Protein AF-A0A2V6GEW6-F1 (afdb_monomer)

Sequence (160 aa):
MDEFAMGSSTENSGVKLTRNPWDLSRVPGGSSGGSAAAVAADAAFGALGTDTGGSIRQPAALSGIVGFKPSYGRVSRFGLVAFASSLDQAGPLTKTVRDAALIMNAIAGHDPQDSTCLNEPVPDYTAALGRDLRGVRLGLPKEYMIEGIEPQVKSAIDAA

Foldseek 3Di:
DQVLFPFWFCPNDPPDADAAPVDRVGGLTDDCSVQLRCQLVVVDQKDKDKCQPCHFPSSCVSNVWDGDFDDWQQFACVVPRDDDNVRIGMAMTHRDQQVRLVVSVVGGDDDPVHPRHDNDDDDRSNPCPPDDCVPPDDDDDPVVVDPPPDPVVVVVVVVD

Mean predicted aligned error: 2.51 Å

Nearest PDB structures (foldseek):
  3h0l-assembly1_A  TM=9.777E-01  e=7.312E-16  Aquifex aeolicus
  4wj3-assembly2_D  TM=9.885E-01  e=1.537E-14  Pseudomonas aeruginosa PAO1
  2gi3-assembly1_A-2  TM=9.838E-01  e=4.626E-14  Thermotoga maritima
  2df4-assembly1_A  TM=9.526E-01  e=3.346E-14  Staphylococcus aureus
  6c6g-assembly1_B-2  TM=9.599E-01  e=1.524E-10  Pseudomonas sp. ADP

Solvent-accessible surface area (backbone atoms only — not comparable to full-atom values): 8926 Å² total; per-residue (Å²): 68,8,47,80,59,62,48,62,34,10,68,59,23,90,82,57,75,54,46,14,72,93,42,73,93,39,57,7,16,9,8,22,10,48,35,23,24,35,30,57,61,70,75,34,85,54,33,68,33,45,26,61,90,44,13,29,46,46,2,10,61,65,37,77,37,38,35,47,72,65,64,84,20,41,34,49,59,65,92,55,86,77,74,47,82,96,49,49,33,55,28,38,27,15,80,40,72,67,56,34,21,54,50,46,57,72,57,42,38,58,37,95,83,22,94,70,23,40,89,54,88,70,72,68,56,58,78,63,66,90,62,81,64,84,89,65,85,83,85,80,67,69,80,75,72,49,90,85,64,54,69,68,60,53,52,53,59,78,72,106

Secondary structure (DSSP, 8-state):
--GGG--SSSTT-SS----BTTBTTS---SSTHHHHHHHHTTS-SEEEEEESSSTTHHHHHHTTSEE----TTSS--TT---S-TTT-EEEEEESSHHHHHHHHHHH-S--TT-TTS--SPPP-TTTTTT---TTPPPP--GGGS-TT--HHHHHHHHH-

pLDDT: mean 97.85, std 1.27, range [92.88, 98.94]

Radius of gyration: 16.53 Å; Cα contacts (8 Å, |Δi|>4): 312; chains: 1; bounding box: 36×48×41 Å

Structure (mmCIF, N/CA/C/O backbone):
data_AF-A0A2V6GEW6-F1
#
_entry.id   AF-A0A2V6GEW6-F1
#
loop_
_atom_site.group_PDB
_atom_site.id
_atom_site.type_symbol
_atom_site.label_atom_id
_atom_site.label_alt_id
_atom_site.label_comp_id
_atom_site.label_asym_id
_atom_site.label_entity_id
_atom_site.label_seq_id
_atom_site.pdbx_PDB_ins_code
_atom_site.Cartn_x
_atom_site.Cartn_y
_atom_site.Cartn_z
_atom_site.occupancy
_atom_site.B_iso_or_equiv
_atom_site.auth_seq_id
_atom_site.auth_comp_id
_atom_site.auth_asym_id
_atom_site.auth_atom_id
_atom_site.pdbx_PDB_model_num
ATOM 1 N N . MET A 1 1 ? 0.528 13.504 -1.287 1.00 96.94 1 MET A N 1
ATO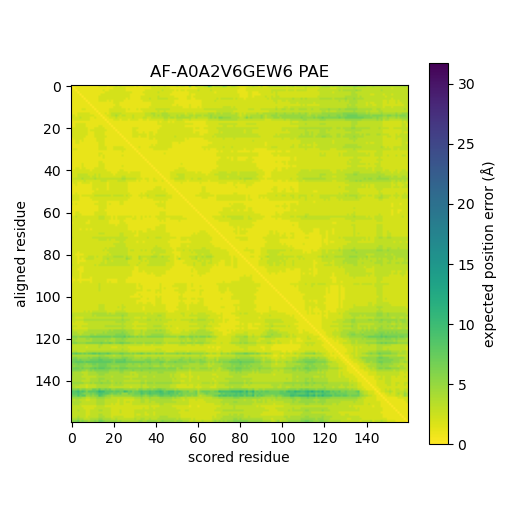M 2 C CA . MET A 1 1 ? 1.498 12.811 -0.421 1.00 96.94 1 MET A CA 1
ATOM 3 C C . MET A 1 1 ? 2.124 13.820 0.520 1.00 96.94 1 MET A C 1
ATOM 5 O O . MET A 1 1 ? 2.088 15.004 0.188 1.00 96.94 1 MET A O 1
ATOM 9 N N . ASP A 1 2 ? 2.667 13.375 1.653 1.00 98.69 2 ASP A N 1
ATOM 10 C CA . ASP A 1 2 ? 3.623 14.195 2.409 1.00 98.69 2 ASP A CA 1
ATOM 11 C C . ASP A 1 2 ? 4.813 14.554 1.506 1.00 98.69 2 ASP A C 1
ATOM 13 O O . ASP A 1 2 ? 5.211 13.748 0.654 1.00 98.69 2 ASP A O 1
ATOM 17 N N . GLU A 1 3 ? 5.348 15.767 1.652 1.00 98.44 3 GLU A N 1
ATOM 18 C CA . GLU A 1 3 ? 6.504 16.224 0.878 1.00 98.44 3 GLU A CA 1
ATOM 19 C C . GLU A 1 3 ? 7.679 15.236 1.022 1.00 98.44 3 GLU A C 1
ATOM 21 O O . GLU A 1 3 ? 7.979 14.753 2.114 1.00 98.44 3 GLU A O 1
ATOM 26 N N . PHE A 1 4 ? 8.279 14.848 -0.112 1.00 98.31 4 PHE A N 1
ATOM 27 C CA . PHE A 1 4 ? 9.341 13.829 -0.200 1.00 98.31 4 PHE A CA 1
ATOM 28 C C . PHE A 1 4 ? 9.046 12.493 0.507 1.00 98.31 4 PHE A C 1
ATOM 30 O O . PHE A 1 4 ? 9.962 11.793 0.925 1.00 98.31 4 PHE A O 1
ATOM 37 N N . ALA A 1 5 ? 7.770 12.115 0.622 1.00 98.06 5 ALA A N 1
ATOM 38 C CA . ALA A 1 5 ? 7.318 10.906 1.310 1.00 98.06 5 ALA A CA 1
ATOM 39 C C . ALA A 1 5 ? 7.558 10.899 2.838 1.00 98.06 5 ALA A C 1
ATOM 41 O O . ALA A 1 5 ? 7.366 9.859 3.473 1.00 98.06 5 ALA A O 1
ATOM 42 N N . MET A 1 6 ? 7.900 12.046 3.438 1.00 98.38 6 MET A N 1
ATOM 43 C CA . MET A 1 6 ? 8.263 12.177 4.853 1.00 98.38 6 MET A CA 1
ATOM 44 C C . MET A 1 6 ? 7.070 12.616 5.711 1.00 98.38 6 MET A C 1
ATOM 46 O O . MET A 1 6 ? 6.848 13.798 5.981 1.00 98.38 6 MET A O 1
ATOM 50 N N . GLY A 1 7 ? 6.289 11.641 6.166 1.00 98.19 7 GLY A N 1
ATOM 51 C CA . GLY A 1 7 ? 5.173 11.873 7.076 1.00 98.19 7 GLY A CA 1
ATOM 52 C C . GLY A 1 7 ? 4.183 10.717 7.103 1.00 98.19 7 GLY A C 1
ATOM 53 O O . GLY A 1 7 ? 4.293 9.759 6.333 1.00 98.19 7 GLY A O 1
ATOM 54 N N . SER A 1 8 ? 3.221 10.824 8.019 1.00 98.44 8 SER A N 1
ATOM 55 C CA . SER A 1 8 ? 2.223 9.781 8.296 1.00 98.44 8 SER A CA 1
ATOM 56 C C . SER A 1 8 ? 0.786 10.318 8.301 1.00 98.44 8 SER A C 1
ATOM 58 O O . SER A 1 8 ? -0.118 9.645 8.804 1.00 98.44 8 SER A O 1
ATOM 60 N N . SER A 1 9 ? 0.555 11.514 7.744 1.00 98.50 9 SER A N 1
ATOM 61 C CA . SER A 1 9 ? -0.774 12.146 7.686 1.00 98.50 9 SER A CA 1
ATOM 62 C C . SER A 1 9 ? -1.111 12.844 6.364 1.00 98.50 9 SER A C 1
ATOM 64 O O . SER A 1 9 ? -2.271 13.193 6.152 1.00 98.50 9 SER A O 1
ATOM 66 N N . THR A 1 10 ? -0.152 13.014 5.448 1.00 98.69 10 THR A N 1
ATOM 67 C CA . THR A 1 10 ? -0.281 13.825 4.221 1.00 98.69 10 THR A CA 1
ATOM 68 C C . THR A 1 10 ? -0.476 15.326 4.488 1.00 98.69 10 THR A C 1
ATOM 70 O O . THR A 1 10 ? -0.759 16.094 3.566 1.00 98.69 10 THR A O 1
ATOM 73 N N . GLU A 1 11 ? -0.296 15.780 5.729 1.00 98.62 11 GLU A N 1
ATOM 74 C CA . GLU A 1 11 ? -0.432 17.195 6.087 1.00 98.62 11 GLU A CA 1
ATOM 75 C C . GLU A 1 11 ? 0.810 18.018 5.741 1.00 98.62 11 GLU A C 1
ATOM 77 O O . GLU A 1 11 ? 0.684 19.215 5.498 1.00 98.62 11 GLU A O 1
ATOM 82 N N . ASN A 1 12 ? 1.976 17.382 5.582 1.00 98.06 12 ASN A N 1
ATOM 83 C CA . ASN A 1 12 ? 3.198 18.050 5.122 1.00 98.06 12 ASN A CA 1
ATOM 84 C C . ASN A 1 12 ? 3.208 18.269 3.601 1.00 98.06 12 ASN A C 1
ATOM 86 O O . ASN A 1 12 ? 4.261 18.457 3.003 1.00 98.06 12 ASN A O 1
ATOM 90 N N . SER A 1 13 ? 2.067 18.165 2.916 1.00 98.31 13 SER A N 1
ATOM 91 C CA . SER A 1 13 ? 2.027 18.393 1.474 1.00 98.31 13 SER A CA 1
ATOM 92 C C . SER A 1 13 ? 2.274 19.868 1.155 1.00 98.31 13 SER A C 1
ATOM 94 O O . SER A 1 13 ? 1.466 20.720 1.514 1.00 98.31 13 SER A O 1
ATOM 96 N N . GLY A 1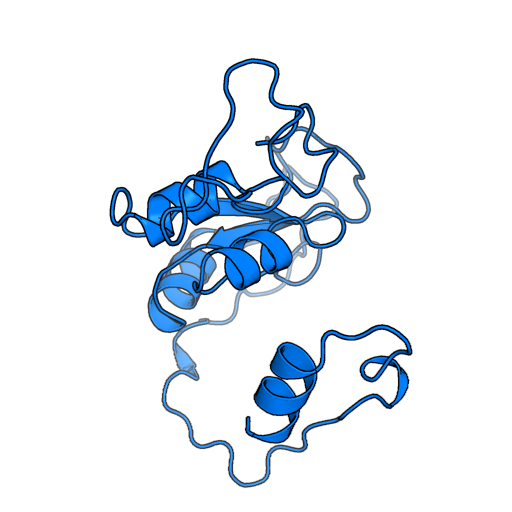 14 ? 3.305 20.160 0.357 1.00 97.50 14 GLY A N 1
ATOM 97 C CA . GLY A 1 14 ? 3.563 21.508 -0.171 1.00 97.50 14 GLY A CA 1
ATOM 98 C C . GLY A 1 14 ? 2.520 22.031 -1.175 1.00 97.50 14 GLY A C 1
ATOM 99 O O . GLY A 1 14 ? 2.700 23.108 -1.734 1.00 97.50 14 GLY A O 1
ATOM 100 N N . VAL A 1 15 ? 1.445 21.276 -1.442 1.00 97.69 15 VAL A N 1
ATOM 101 C CA . VAL A 1 15 ? 0.402 21.643 -2.416 1.00 97.69 15 VAL A CA 1
ATOM 102 C C . VAL A 1 15 ? -0.963 21.796 -1.752 1.00 97.69 15 VAL A C 1
ATOM 104 O O . VAL A 1 15 ? -1.591 22.844 -1.875 1.00 97.69 15 VAL A O 1
ATOM 107 N N . LYS A 1 16 ? -1.468 20.742 -1.095 1.00 96.94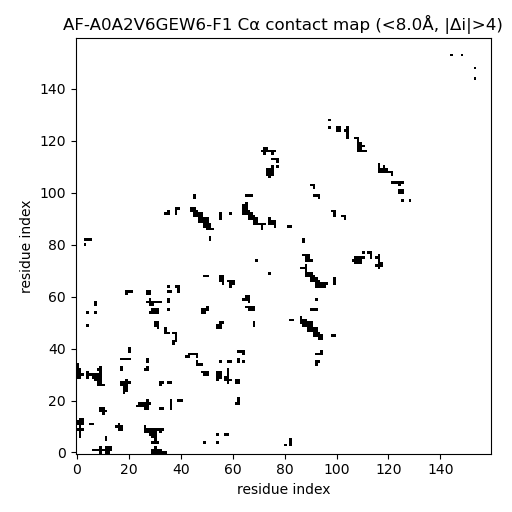 16 LYS A N 1
ATOM 108 C CA . LYS A 1 16 ? -2.788 20.750 -0.444 1.00 96.94 16 LYS A CA 1
ATOM 109 C C . LYS A 1 16 ? -2.950 19.612 0.553 1.00 96.94 16 LYS A C 1
ATOM 111 O O . LYS A 1 16 ? -2.438 18.513 0.350 1.00 96.94 16 LYS A O 1
ATOM 116 N N . LEU A 1 17 ? -3.776 19.854 1.566 1.00 98.25 17 LEU A N 1
ATOM 117 C CA . LEU A 1 17 ? -4.176 18.839 2.533 1.00 98.25 17 LEU A CA 1
ATOM 118 C C . LEU A 1 17 ? -5.168 17.859 1.898 1.00 98.25 17 LEU A C 1
ATOM 120 O O . LEU A 1 17 ? -6.185 18.265 1.334 1.00 98.25 17 LEU A O 1
ATOM 124 N N . THR A 1 18 ? -4.885 16.563 2.012 1.00 98.75 18 THR A N 1
ATOM 125 C CA . THR A 1 18 ? -5.859 15.509 1.694 1.00 98.75 18 THR A CA 1
ATOM 126 C C . THR A 1 18 ? -6.619 15.139 2.965 1.00 98.75 18 THR A C 1
ATOM 128 O O . THR A 1 18 ? -6.026 15.084 4.039 1.00 98.75 18 THR A O 1
ATOM 131 N N . ARG A 1 19 ? -7.927 14.887 2.858 1.00 98.62 19 ARG A N 1
ATOM 132 C CA . ARG A 1 19 ? -8.783 14.457 3.975 1.00 98.62 19 ARG A CA 1
ATOM 133 C C . ARG A 1 19 ? -9.217 13.006 3.803 1.00 98.62 19 ARG A C 1
ATOM 135 O O . ARG A 1 19 ? -9.251 12.504 2.681 1.00 98.62 19 ARG A O 1
ATOM 142 N N . ASN A 1 20 ? -9.530 12.342 4.911 1.00 98.69 20 ASN A N 1
ATOM 143 C CA . ASN A 1 20 ? -10.022 10.970 4.893 1.00 98.69 20 ASN A CA 1
ATOM 144 C C . ASN A 1 20 ? -11.462 10.915 4.342 1.00 98.69 20 ASN A C 1
ATOM 146 O O . ASN A 1 20 ? -12.320 11.617 4.875 1.00 98.69 20 ASN A O 1
ATOM 150 N N . PRO A 1 21 ? -11.768 10.090 3.323 1.00 98.19 21 PRO A N 1
ATOM 151 C CA . PRO A 1 21 ? -13.125 9.991 2.776 1.00 98.19 21 PRO A CA 1
ATOM 152 C C . PRO A 1 21 ? -14.184 9.488 3.766 1.00 98.19 21 PRO A C 1
ATOM 154 O O . PRO A 1 21 ? -15.362 9.778 3.577 1.00 98.19 21 PRO A O 1
ATOM 157 N N . TRP A 1 22 ? -13.787 8.767 4.821 1.00 98.31 22 TRP A N 1
ATOM 158 C CA . TRP A 1 22 ? -14.707 8.290 5.860 1.00 98.31 22 TRP A CA 1
ATOM 159 C C . TRP A 1 22 ? -15.076 9.365 6.889 1.00 98.31 22 TRP A C 1
ATOM 161 O O . TRP A 1 22 ? -16.139 9.291 7.499 1.00 98.31 22 TRP A O 1
ATOM 171 N N . ASP A 1 23 ? -14.205 10.355 7.091 1.00 98.50 23 ASP A N 1
ATOM 172 C CA . ASP A 1 23 ? -14.413 11.485 7.998 1.00 98.50 23 ASP A CA 1
ATOM 173 C C . ASP A 1 23 ? -13.493 12.638 7.574 1.00 98.50 23 ASP A C 1
ATOM 175 O O . ASP A 1 23 ? -12.280 12.611 7.803 1.00 98.50 23 ASP A O 1
ATOM 179 N N . LEU A 1 24 ? -14.075 13.678 6.972 1.00 98.38 24 LEU A N 1
ATOM 180 C CA . LEU A 1 24 ? -13.320 14.803 6.412 1.00 98.38 24 LEU A CA 1
ATOM 181 C C . LEU A 1 24 ? -12.595 15.651 7.471 1.00 98.38 24 LEU A C 1
ATOM 183 O O . LEU A 1 24 ? -11.755 16.477 7.109 1.00 98.38 24 LEU A O 1
ATOM 187 N N . SER A 1 25 ? -12.882 15.456 8.763 1.00 98.31 25 SER A N 1
ATOM 188 C CA . SER A 1 25 ? -12.124 16.076 9.856 1.00 98.31 25 SER A CA 1
ATOM 189 C C . SER A 1 25 ? -10.799 15.360 10.154 1.00 98.31 25 SER A C 1
ATOM 191 O O . SER A 1 25 ? -9.956 15.901 10.869 1.00 98.31 25 SER A O 1
ATOM 193 N N . ARG A 1 26 ? -10.582 14.165 9.586 1.00 98.56 26 ARG A N 1
ATOM 194 C CA . ARG A 1 26 ? -9.441 13.287 9.873 1.00 98.56 26 ARG A CA 1
ATOM 195 C C . ARG A 1 26 ? -8.453 13.183 8.718 1.00 98.56 26 ARG A C 1
ATOM 197 O O . ARG A 1 26 ? -8.722 13.535 7.566 1.00 98.56 26 ARG A O 1
ATOM 204 N N . VAL A 1 27 ? -7.279 12.660 9.058 1.00 98.69 27 VAL A N 1
ATOM 205 C CA . VAL A 1 27 ? -6.177 12.404 8.130 1.00 98.69 27 VAL A CA 1
ATOM 206 C C . VAL A 1 27 ? -6.398 11.092 7.361 1.00 98.69 27 VAL A C 1
ATOM 208 O O . VAL A 1 27 ? -6.895 10.119 7.936 1.00 98.69 27 VAL A O 1
ATOM 211 N N . PRO A 1 28 ? -6.014 11.018 6.075 1.00 98.62 28 PRO A N 1
ATOM 212 C CA . PRO A 1 28 ? -6.047 9.778 5.293 1.00 98.62 28 PRO A CA 1
ATOM 213 C C . PRO A 1 28 ? -4.844 8.859 5.581 1.00 98.62 28 PRO A C 1
ATOM 215 O O . PRO A 1 28 ? -4.708 7.808 4.959 1.00 98.62 28 PRO A O 1
ATOM 218 N N . GLY A 1 29 ? -3.944 9.274 6.479 1.00 98.69 29 GLY A N 1
ATOM 219 C CA . GLY A 1 29 ? -2.631 8.668 6.679 1.00 98.69 29 GLY A CA 1
ATOM 220 C C . GLY A 1 29 ? -1.556 9.257 5.767 1.00 98.69 29 GLY A C 1
ATOM 221 O O . GLY A 1 29 ? -1.801 10.198 5.010 1.00 98.69 29 GLY A O 1
ATOM 222 N N . GLY A 1 30 ? -0.345 8.713 5.835 1.00 98.62 30 GLY A N 1
ATOM 223 C CA . GLY A 1 30 ? 0.775 9.167 5.017 1.00 98.62 30 GLY A CA 1
ATOM 224 C C . GLY A 1 30 ? 1.890 8.131 4.851 1.00 98.62 30 GLY A C 1
ATOM 225 O O . GLY A 1 30 ? 1.943 7.131 5.556 1.00 98.62 30 GLY A O 1
ATOM 226 N N . SER A 1 31 ? 2.777 8.316 3.879 1.00 98.62 31 SER A N 1
ATOM 227 C CA . SER A 1 31 ? 2.816 9.460 2.960 1.00 98.62 31 SER A CA 1
ATOM 228 C C . SER A 1 31 ? 1.970 9.270 1.698 1.00 98.62 31 SER A C 1
ATOM 230 O O . SER A 1 31 ? 1.633 10.256 1.042 1.00 98.62 31 SER A O 1
ATOM 232 N N . SER A 1 32 ? 1.503 8.052 1.396 1.00 98.81 32 SER A N 1
ATOM 233 C CA . SER A 1 32 ? 0.612 7.773 0.252 1.00 98.81 32 SER A CA 1
ATOM 234 C C . SER A 1 32 ? -0.873 8.077 0.528 1.00 98.81 32 SER A C 1
ATOM 236 O O . SER A 1 32 ? -1.755 7.451 -0.062 1.00 98.81 32 SER A O 1
ATOM 238 N N . GLY A 1 33 ? -1.189 9.043 1.401 1.00 98.81 33 GLY A N 1
ATOM 239 C CA . GLY A 1 33 ? -2.576 9.350 1.785 1.00 98.81 33 GLY A CA 1
ATOM 240 C C . GLY A 1 33 ? -3.448 9.847 0.631 1.00 98.81 33 GLY A C 1
ATOM 241 O O . GLY A 1 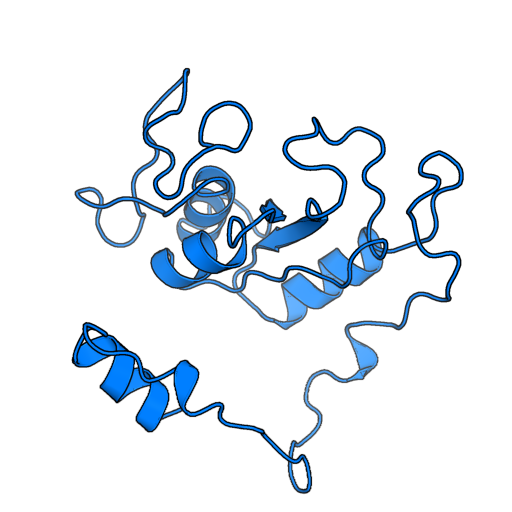33 ? -4.636 9.554 0.595 1.00 98.81 33 GLY A O 1
ATOM 242 N N . GLY A 1 34 ? -2.860 10.515 -0.368 1.00 98.81 34 GLY A N 1
ATOM 243 C CA . GLY A 1 34 ? -3.560 10.882 -1.609 1.00 98.81 34 GLY A CA 1
ATOM 244 C C . GLY A 1 34 ? -4.045 9.663 -2.398 1.00 98.81 34 GLY A C 1
ATOM 245 O O . GLY A 1 34 ? -5.209 9.608 -2.788 1.00 98.81 34 GLY A O 1
ATOM 246 N N . SER A 1 35 ? -3.171 8.669 -2.584 1.00 98.88 35 SER A N 1
ATOM 247 C CA . SER A 1 35 ? -3.502 7.413 -3.265 1.00 98.88 35 SER A CA 1
ATOM 248 C C . SER A 1 35 ? -4.575 6.636 -2.502 1.00 98.88 35 SER A C 1
ATOM 250 O O . SER A 1 35 ? -5.529 6.154 -3.108 1.00 98.88 35 SER A O 1
ATOM 252 N N . ALA A 1 36 ? -4.458 6.564 -1.172 1.00 98.88 36 ALA A N 1
ATOM 253 C CA . ALA A 1 36 ? -5.436 5.875 -0.337 1.00 98.88 36 ALA A CA 1
ATOM 254 C C . ALA A 1 36 ? -6.808 6.558 -0.371 1.00 98.88 36 ALA A C 1
ATOM 256 O O . ALA A 1 36 ? -7.814 5.896 -0.614 1.00 98.88 36 ALA A O 1
ATOM 257 N N . ALA A 1 37 ? -6.846 7.883 -0.210 1.00 98.81 37 ALA A N 1
ATOM 258 C CA . ALA A 1 37 ? -8.081 8.654 -0.263 1.00 98.81 37 ALA A CA 1
ATOM 259 C C . ALA A 1 37 ? -8.754 8.577 -1.642 1.00 98.81 37 ALA A C 1
ATOM 261 O O . ALA A 1 37 ? -9.969 8.422 -1.709 1.00 98.81 37 ALA A O 1
ATOM 262 N N . ALA A 1 38 ? -7.989 8.642 -2.739 1.00 98.81 38 ALA A N 1
ATOM 263 C CA . ALA A 1 38 ? -8.541 8.553 -4.092 1.00 98.81 38 ALA A CA 1
ATOM 264 C C . ALA A 1 38 ? -9.225 7.203 -4.349 1.00 98.81 38 ALA A C 1
ATOM 266 O O . ALA A 1 38 ? -10.328 7.165 -4.890 1.00 98.81 38 ALA A O 1
ATOM 267 N N . VAL A 1 39 ? -8.596 6.104 -3.924 1.00 98.81 39 VAL A N 1
ATOM 268 C CA . VAL A 1 39 ? -9.197 4.770 -4.027 1.00 98.81 39 VAL A CA 1
ATOM 269 C C . VAL A 1 39 ? -10.397 4.664 -3.094 1.00 98.81 39 VAL A C 1
ATOM 271 O O . VAL A 1 39 ? -11.472 4.284 -3.538 1.00 98.81 39 VAL A O 1
ATOM 274 N N . ALA A 1 40 ? -10.259 5.034 -1.819 1.00 98.69 40 ALA A N 1
ATOM 275 C CA . ALA A 1 40 ? -11.340 4.949 -0.837 1.00 98.69 40 ALA A CA 1
ATOM 276 C C . ALA A 1 40 ? -12.582 5.768 -1.236 1.00 98.69 40 ALA A C 1
ATOM 278 O O . ALA A 1 40 ? -13.694 5.294 -1.017 1.00 98.69 40 ALA A O 1
ATOM 279 N N . ALA A 1 41 ? -12.407 6.918 -1.891 1.00 98.56 41 ALA A N 1
ATOM 280 C CA . ALA A 1 41 ? -13.485 7.763 -2.411 1.00 98.56 41 ALA A CA 1
ATOM 281 C C . ALA A 1 41 ? -14.026 7.341 -3.794 1.00 98.56 41 ALA A C 1
ATOM 283 O O . ALA A 1 41 ? -14.765 8.109 -4.405 1.00 98.56 41 ALA A O 1
ATOM 284 N N . ASP A 1 42 ? -13.628 6.175 -4.318 1.00 98.31 42 ASP A N 1
ATOM 285 C CA . ASP A 1 42 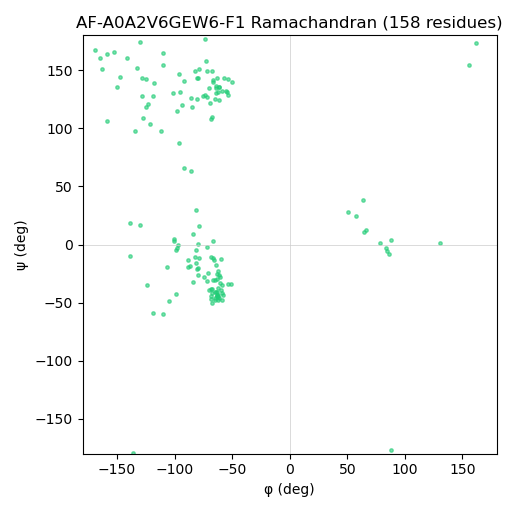? -14.021 5.667 -5.643 1.00 98.31 42 ASP A CA 1
ATOM 286 C C . ASP A 1 42 ? -13.663 6.616 -6.808 1.00 98.31 42 ASP A C 1
ATOM 288 O O . ASP A 1 42 ? -14.246 6.560 -7.890 1.00 98.31 42 ASP A O 1
ATOM 292 N N . ALA A 1 43 ? -12.655 7.473 -6.617 1.00 98.44 43 ALA A N 1
ATOM 293 C CA . ALA A 1 43 ? -12.121 8.344 -7.663 1.00 98.44 43 ALA A CA 1
ATOM 294 C C . ALA A 1 43 ? -11.127 7.613 -8.585 1.00 98.44 43 ALA A C 1
ATOM 296 O O . ALA A 1 43 ? -10.809 8.102 -9.669 1.00 98.44 43 ALA A O 1
ATOM 297 N N . ALA A 1 44 ? -10.625 6.451 -8.157 1.00 98.12 44 ALA A N 1
ATOM 298 C CA . ALA A 1 44 ? -9.771 5.566 -8.941 1.00 98.12 44 ALA A CA 1
ATOM 299 C C . ALA A 1 44 ? -10.016 4.096 -8.562 1.00 98.12 44 ALA A C 1
ATOM 301 O O . ALA A 1 44 ? -10.196 3.777 -7.389 1.00 98.12 44 ALA A O 1
ATOM 302 N N . PHE A 1 45 ? -9.951 3.189 -9.543 1.00 96.38 45 PHE A N 1
ATOM 303 C CA . PHE A 1 45 ? -10.074 1.739 -9.310 1.00 96.38 45 PHE A CA 1
ATOM 304 C C . PHE A 1 45 ? -8.901 1.156 -8.505 1.00 96.38 45 PHE A C 1
ATOM 306 O O . PHE A 1 45 ? -9.051 0.195 -7.753 1.00 96.38 45 PHE A O 1
ATOM 313 N N . GLY A 1 46 ? -7.727 1.760 -8.653 1.00 98.44 46 GLY A N 1
ATOM 314 C CA . GLY A 1 46 ? -6.511 1.431 -7.932 1.00 98.44 46 GLY A CA 1
ATOM 315 C C . GLY A 1 46 ? -5.500 2.557 -8.099 1.00 98.44 46 GLY A C 1
ATOM 316 O O . GLY A 1 46 ? -5.611 3.378 -9.011 1.00 98.44 46 GLY A O 1
ATOM 317 N N . ALA A 1 47 ? -4.523 2.606 -7.208 1.00 98.81 47 ALA A N 1
ATOM 318 C CA . ALA A 1 47 ? -3.458 3.594 -7.237 1.00 98.81 47 ALA A CA 1
ATOM 319 C C . ALA A 1 47 ? -2.126 2.955 -6.847 1.00 98.81 47 ALA A C 1
ATOM 321 O O . ALA A 1 47 ? -2.086 1.903 -6.209 1.00 98.81 47 ALA A O 1
ATOM 322 N N . LEU A 1 48 ? -1.031 3.619 -7.207 1.00 98.88 48 LEU A N 1
ATOM 323 C CA . LEU A 1 48 ? 0.292 3.303 -6.683 1.00 98.88 48 LEU A CA 1
ATOM 324 C C . LEU A 1 48 ? 0.618 4.227 -5.509 1.00 98.88 48 LEU A C 1
ATOM 326 O O . LEU A 1 48 ? 0.219 5.395 -5.474 1.00 98.88 48 LEU A O 1
ATOM 330 N N . GLY A 1 49 ? 1.356 3.689 -4.550 1.00 98.75 49 GLY A N 1
ATOM 331 C CA . GLY A 1 49 ? 2.010 4.437 -3.486 1.00 98.75 49 GLY A CA 1
ATOM 332 C C . GLY A 1 49 ? 3.428 3.920 -3.277 1.00 98.75 49 GLY A C 1
ATOM 333 O O . GLY A 1 49 ? 3.869 2.988 -3.955 1.00 98.75 49 GLY A O 1
ATOM 334 N N . THR A 1 50 ? 4.131 4.512 -2.320 1.00 98.81 50 THR A N 1
ATOM 335 C CA . THR A 1 50 ? 5.457 4.065 -1.879 1.00 98.81 50 THR A CA 1
ATOM 336 C C . THR A 1 50 ? 5.431 3.817 -0.376 1.00 98.81 50 THR A C 1
ATOM 338 O O . THR A 1 50 ? 4.726 4.506 0.363 1.00 98.81 50 THR A O 1
ATOM 341 N N . ASP A 1 51 ? 6.134 2.785 0.087 1.00 98.81 51 ASP A N 1
ATOM 342 C CA . ASP A 1 51 ? 6.206 2.399 1.498 1.00 98.81 51 ASP A CA 1
ATOM 343 C C . ASP A 1 51 ? 7.666 2.276 1.914 1.00 98.81 51 ASP A C 1
ATOM 345 O O . ASP A 1 51 ? 8.363 1.348 1.505 1.00 98.81 51 ASP A O 1
ATOM 349 N N . THR A 1 52 ? 8.105 3.232 2.728 1.00 98.62 52 THR A N 1
ATOM 350 C CA . THR A 1 52 ? 9.442 3.238 3.333 1.00 98.62 52 THR A CA 1
ATOM 351 C C . THR A 1 52 ? 9.390 2.706 4.766 1.00 98.62 52 THR A C 1
ATOM 353 O O . THR A 1 52 ? 10.218 1.899 5.175 1.00 98.62 52 THR A O 1
ATOM 356 N N . GLY A 1 53 ? 8.380 3.127 5.534 1.00 98.19 53 GLY A N 1
ATOM 357 C CA . GLY A 1 53 ? 8.196 2.757 6.945 1.00 98.19 53 GLY A CA 1
ATOM 358 C C . GLY A 1 53 ? 6.747 2.455 7.332 1.00 98.19 53 GLY A C 1
ATOM 359 O O . GLY A 1 53 ? 6.407 2.480 8.508 1.00 98.19 53 GLY A O 1
ATOM 360 N N . GLY A 1 54 ? 5.878 2.184 6.360 1.00 98.44 54 GLY A N 1
ATOM 361 C CA . GLY A 1 54 ? 4.427 2.052 6.546 1.00 98.44 54 GLY A CA 1
ATOM 362 C C . GLY A 1 54 ? 3.601 2.873 5.559 1.00 98.44 54 GLY A C 1
ATOM 363 O O . GLY A 1 54 ? 2.378 2.845 5.633 1.00 98.44 54 GLY A O 1
ATOM 364 N N . SER A 1 55 ? 4.245 3.588 4.638 1.00 98.62 55 SER A N 1
ATOM 365 C CA . SER A 1 55 ? 3.625 4.655 3.850 1.00 98.62 55 SER A CA 1
ATOM 366 C C . SER A 1 55 ? 2.629 4.204 2.768 1.00 98.62 55 SER A C 1
ATOM 368 O O . SER A 1 55 ? 2.007 5.067 2.154 1.00 98.62 55 SER A O 1
ATOM 370 N N . ILE A 1 56 ? 2.417 2.894 2.575 1.00 98.94 56 ILE A N 1
ATOM 371 C CA . ILE A 1 56 ? 1.263 2.308 1.859 1.00 98.94 56 ILE A CA 1
ATOM 372 C C . ILE A 1 56 ? 0.282 1.696 2.859 1.00 98.94 56 ILE A C 1
ATOM 374 O O . ILE A 1 56 ? -0.922 1.943 2.790 1.00 98.94 56 ILE A O 1
ATOM 378 N N . ARG A 1 57 ? 0.795 0.885 3.791 1.00 98.88 57 ARG A N 1
ATOM 379 C CA . ARG A 1 57 ? -0.029 0.072 4.700 1.00 98.88 57 ARG A CA 1
ATOM 380 C C . ARG A 1 57 ? -0.820 0.916 5.697 1.00 98.88 57 ARG A C 1
ATOM 382 O O . ARG A 1 57 ? -1.988 0.629 5.929 1.00 98.88 57 ARG A O 1
ATOM 389 N N . GLN A 1 58 ? -0.214 1.956 6.265 1.00 98.81 58 GLN A N 1
ATOM 390 C CA . GLN A 1 58 ? -0.877 2.833 7.229 1.00 98.81 58 GLN A CA 1
ATOM 391 C C . GLN A 1 58 ? -1.990 3.674 6.578 1.00 98.81 58 GLN A C 1
ATOM 393 O O . GLN A 1 58 ? -3.103 3.635 7.103 1.00 98.81 58 GLN A O 1
ATOM 398 N N . PRO A 1 59 ? -1.786 4.332 5.416 1.00 98.88 59 PRO A N 1
ATOM 399 C CA . PRO A 1 59 ? -2.885 4.997 4.715 1.00 98.88 59 PRO A CA 1
ATOM 400 C C . PRO A 1 59 ? -4.016 4.050 4.322 1.00 98.88 59 PRO A C 1
ATOM 402 O O . PRO A 1 59 ? -5.189 4.404 4.434 1.00 98.88 59 PRO A O 1
ATOM 405 N N . ALA A 1 60 ? -3.675 2.834 3.884 1.00 98.88 60 ALA A N 1
ATOM 406 C CA . ALA A 1 60 ? -4.663 1.825 3.532 1.00 98.88 60 ALA A CA 1
ATOM 407 C C . ALA A 1 60 ? -5.508 1.399 4.743 1.00 98.88 60 ALA A C 1
ATOM 409 O O . ALA A 1 60 ? -6.732 1.364 4.643 1.00 98.88 60 ALA A O 1
ATOM 410 N N . ALA A 1 61 ? -4.872 1.174 5.898 1.00 98.69 61 ALA A N 1
ATOM 411 C CA . ALA A 1 61 ? -5.560 0.861 7.148 1.00 98.69 61 ALA A CA 1
ATOM 412 C C . ALA A 1 61 ? -6.489 2.002 7.598 1.00 98.69 61 ALA A C 1
ATOM 414 O O . ALA A 1 61 ? -7.646 1.756 7.926 1.00 98.69 61 ALA A O 1
ATOM 415 N N . LEU A 1 62 ? -6.018 3.255 7.559 1.00 98.62 62 LEU A N 1
ATOM 416 C CA . LEU A 1 62 ? -6.820 4.420 7.956 1.00 98.62 62 LEU A CA 1
ATOM 417 C C . LEU A 1 62 ? -7.942 4.761 6.969 1.00 98.62 62 LEU A C 1
ATOM 419 O O . LEU A 1 62 ? -8.923 5.391 7.356 1.00 98.62 62 LEU A O 1
ATOM 423 N N . SER A 1 63 ? -7.805 4.364 5.704 1.00 98.00 63 SER A N 1
ATOM 424 C CA . SER A 1 63 ? -8.805 4.604 4.658 1.00 98.00 63 SER A CA 1
ATOM 425 C C . SER A 1 63 ? -9.680 3.377 4.369 1.00 98.00 63 SER A C 1
ATOM 427 O O . SER A 1 63 ? -10.501 3.428 3.457 1.00 98.00 63 SER A O 1
ATOM 429 N N . GLY A 1 64 ? -9.530 2.280 5.123 1.00 98.06 64 GLY A N 1
ATOM 430 C CA . GLY A 1 64 ? -10.360 1.077 4.990 1.00 98.06 64 GLY A CA 1
ATOM 431 C C . GLY A 1 64 ? -10.230 0.369 3.637 1.00 98.06 64 GLY A C 1
ATOM 432 O O . GLY A 1 64 ? -11.229 -0.085 3.084 1.00 98.06 64 GLY A O 1
ATOM 433 N N . ILE A 1 65 ? -9.018 0.309 3.079 1.00 98.81 65 ILE A N 1
ATOM 434 C CA . ILE A 1 65 ? -8.730 -0.313 1.778 1.00 98.81 65 ILE A CA 1
ATOM 435 C C . ILE A 1 65 ? -7.543 -1.285 1.866 1.00 98.81 65 ILE A C 1
ATOM 437 O O . ILE A 1 65 ? -6.869 -1.388 2.890 1.00 98.81 65 ILE A O 1
ATOM 441 N N . VAL A 1 66 ? -7.254 -1.995 0.775 1.00 98.88 66 VAL A N 1
ATOM 442 C CA . VAL A 1 66 ? -6.096 -2.890 0.670 1.00 98.88 66 VAL A CA 1
ATOM 443 C C . VAL A 1 66 ? -4.868 -2.096 0.235 1.00 98.88 66 VAL A C 1
ATOM 445 O O . VAL A 1 66 ? -4.886 -1.450 -0.809 1.00 98.88 66 VAL A O 1
ATOM 448 N N . GLY A 1 67 ? -3.781 -2.190 1.001 1.00 98.81 67 GLY A N 1
ATOM 449 C CA . GLY A 1 67 ? -2.468 -1.653 0.642 1.00 98.81 67 GLY A CA 1
ATOM 450 C C . GLY A 1 67 ? -1.400 -2.727 0.783 1.00 98.81 67 GLY A C 1
ATOM 451 O O . GLY A 1 67 ? -1.287 -3.353 1.837 1.00 98.81 67 GLY A O 1
ATOM 452 N N . PHE A 1 68 ? -0.609 -2.944 -0.265 1.00 98.81 68 PHE A N 1
ATOM 453 C CA . PHE A 1 68 ? 0.399 -4.000 -0.284 1.00 98.81 68 PHE A CA 1
ATOM 454 C C . PHE A 1 68 ? 1.788 -3.431 -0.565 1.00 98.81 68 PHE A C 1
ATOM 456 O O . PHE A 1 68 ? 2.027 -2.838 -1.612 1.00 98.81 68 PHE A O 1
ATOM 463 N N . LYS A 1 69 ? 2.723 -3.650 0.366 1.00 98.81 69 LYS A N 1
ATOM 464 C CA . LYS A 1 69 ? 4.150 -3.419 0.133 1.00 98.81 69 LYS A CA 1
ATOM 465 C C . LYS A 1 69 ? 4.806 -4.755 -0.220 1.00 98.81 69 LYS A C 1
ATOM 467 O O . LYS A 1 69 ? 4.875 -5.618 0.660 1.00 98.81 69 LYS A O 1
ATOM 472 N N . PRO A 1 70 ? 5.331 -4.939 -1.440 1.00 98.50 70 PRO A N 1
ATOM 473 C CA . PRO A 1 70 ? 5.976 -6.189 -1.801 1.00 98.50 70 PRO A CA 1
ATOM 474 C C . PRO A 1 70 ? 7.352 -6.336 -1.127 1.00 98.50 70 PRO A C 1
ATOM 476 O O . PRO A 1 70 ? 7.842 -5.454 -0.403 1.00 98.50 70 PRO A O 1
ATOM 479 N N . SER A 1 71 ? 7.983 -7.489 -1.357 1.00 98.44 71 SER A N 1
ATOM 480 C CA . SER A 1 71 ? 9.389 -7.717 -1.015 1.00 98.44 71 SER A CA 1
ATOM 481 C C . SER A 1 71 ? 10.272 -6.630 -1.631 1.00 98.44 71 SER A C 1
ATOM 483 O O . SER A 1 71 ? 10.031 -6.194 -2.757 1.00 98.44 71 SER A O 1
ATOM 485 N N . TYR A 1 72 ? 11.301 -6.195 -0.904 1.00 98.62 72 TYR A N 1
ATOM 486 C CA . TYR A 1 72 ? 12.268 -5.239 -1.438 1.00 98.62 72 TYR A CA 1
ATOM 487 C C . TYR A 1 72 ? 12.943 -5.811 -2.697 1.00 98.62 72 TYR A C 1
ATOM 489 O O . TYR A 1 72 ? 13.339 -6.975 -2.709 1.00 98.62 72 TYR A O 1
ATOM 497 N N . GLY A 1 73 ? 13.007 -5.004 -3.757 1.00 98.19 73 GLY A N 1
ATOM 498 C CA . GLY A 1 73 ? 13.512 -5.382 -5.076 1.00 98.19 73 GLY A CA 1
ATOM 499 C C . GLY A 1 73 ? 12.490 -6.082 -5.979 1.00 98.19 73 GLY A C 1
ATOM 500 O O . GLY A 1 73 ? 12.813 -6.376 -7.123 1.00 98.19 73 GLY A O 1
ATOM 501 N N . ARG A 1 74 ? 11.256 -6.352 -5.521 1.00 98.50 74 ARG A N 1
ATOM 502 C CA . ARG A 1 74 ? 10.216 -6.982 -6.363 1.00 98.50 74 ARG A CA 1
ATOM 503 C C . ARG A 1 74 ? 9.656 -6.043 -7.437 1.00 98.50 74 ARG A C 1
ATOM 505 O O . ARG A 1 74 ? 9.240 -6.519 -8.490 1.00 98.50 74 ARG A O 1
ATOM 512 N N . VAL A 1 75 ? 9.609 -4.749 -7.144 1.00 98.69 75 VAL A N 1
ATOM 513 C CA . VAL A 1 75 ? 9.248 -3.681 -8.081 1.00 98.69 75 VAL A CA 1
ATOM 514 C C . VAL A 1 75 ? 10.472 -2.779 -8.205 1.00 98.69 75 VAL A C 1
ATOM 516 O O . VAL A 1 75 ? 11.170 -2.547 -7.213 1.00 98.69 75 VAL A O 1
ATOM 519 N N . SER A 1 76 ? 10.772 -2.337 -9.425 1.00 98.62 76 SER A N 1
ATOM 520 C CA . SER A 1 76 ? 11.897 -1.437 -9.674 1.00 98.62 76 SER A CA 1
ATOM 521 C C . SER A 1 76 ? 11.701 -0.103 -8.961 1.00 98.62 76 SER A C 1
ATOM 523 O O . SER A 1 76 ? 10.591 0.430 -8.886 1.00 98.62 76 SER A O 1
ATOM 525 N N . ARG A 1 77 ? 12.800 0.459 -8.460 1.00 98.69 77 ARG A N 1
ATOM 526 C CA . ARG A 1 77 ? 12.857 1.819 -7.915 1.00 98.69 77 ARG A CA 1
ATOM 527 C C . ARG A 1 77 ? 13.379 2.824 -8.942 1.00 98.69 77 ARG A C 1
ATOM 529 O O . ARG A 1 77 ? 13.478 4.009 -8.628 1.00 98.69 77 ARG A O 1
ATOM 536 N N . PHE A 1 78 ? 13.713 2.399 -10.161 1.00 98.50 78 PHE A N 1
ATOM 537 C CA . PHE A 1 78 ? 14.086 3.328 -11.222 1.00 98.50 78 PHE A CA 1
ATOM 538 C C . PHE A 1 78 ? 12.911 4.273 -11.538 1.00 98.50 78 PHE A C 1
ATOM 540 O O . PHE A 1 78 ? 11.792 3.838 -11.796 1.00 98.50 78 PHE A O 1
ATOM 547 N N . GLY A 1 79 ? 13.152 5.585 -11.463 1.00 98.00 79 GLY A N 1
ATOM 548 C CA . GLY A 1 79 ? 12.115 6.618 -11.604 1.00 98.00 79 GLY A CA 1
ATOM 549 C C . GLY A 1 79 ? 11.362 6.975 -10.312 1.00 98.00 79 GLY A C 1
ATOM 550 O O . GLY A 1 79 ? 10.627 7.962 -10.300 1.00 98.00 79 GLY A O 1
ATOM 551 N N . LEU A 1 80 ? 11.569 6.243 -9.211 1.00 98.12 80 LEU A N 1
ATOM 552 C CA . LEU A 1 80 ? 11.056 6.607 -7.889 1.00 98.12 80 LEU A CA 1
ATOM 553 C C . LEU A 1 80 ? 11.971 7.666 -7.255 1.00 98.12 80 LEU A C 1
ATOM 555 O O . LEU A 1 80 ? 13.176 7.456 -7.116 1.00 98.12 80 LEU A O 1
ATOM 559 N N . VAL A 1 81 ? 11.405 8.804 -6.843 1.00 98.25 81 VAL A N 1
ATOM 560 C CA . VAL A 1 81 ? 12.148 9.815 -6.070 1.00 98.25 81 VAL A CA 1
ATOM 561 C C . VAL A 1 81 ? 12.464 9.232 -4.695 1.00 98.25 81 VAL A C 1
ATOM 563 O O . VAL A 1 81 ? 11.559 9.017 -3.891 1.00 98.25 81 VAL A O 1
ATOM 566 N N . ALA A 1 82 ? 13.741 8.934 -4.460 1.00 96.75 82 ALA A N 1
ATOM 567 C CA . ALA A 1 82 ? 14.185 8.209 -3.276 1.00 96.75 82 ALA A CA 1
ATOM 568 C C . ALA A 1 82 ? 13.986 9.012 -1.982 1.00 96.75 82 ALA A C 1
ATOM 570 O O . ALA A 1 82 ? 14.294 10.204 -1.926 1.00 96.75 82 ALA A O 1
ATOM 571 N N . PHE A 1 83 ? 13.551 8.315 -0.932 1.00 97.19 83 PHE A N 1
ATOM 572 C CA . PHE A 1 83 ? 13.583 8.789 0.448 1.00 97.19 83 PHE A CA 1
ATOM 573 C C . PHE A 1 83 ? 14.626 8.002 1.249 1.00 97.19 83 PHE A C 1
ATOM 575 O O . PHE A 1 83 ? 15.603 8.581 1.726 1.00 97.19 83 PHE A O 1
ATOM 582 N N . ALA A 1 84 ? 14.473 6.679 1.348 1.00 97.88 84 ALA A N 1
ATOM 583 C CA . ALA A 1 84 ? 15.460 5.799 1.961 1.00 97.88 84 ALA A CA 1
ATOM 584 C C . ALA A 1 84 ? 15.682 4.569 1.077 1.00 97.88 84 ALA A C 1
ATOM 586 O O . ALA A 1 84 ? 14.954 3.580 1.150 1.00 97.88 84 ALA A O 1
ATOM 587 N N . SER A 1 85 ? 16.738 4.616 0.260 1.00 97.50 85 SER A N 1
ATOM 588 C CA . SER A 1 85 ? 16.986 3.645 -0.813 1.00 97.50 85 SER A CA 1
ATOM 589 C C . SER A 1 85 ? 16.930 2.176 -0.393 1.00 97.50 85 SER A C 1
ATOM 591 O O . SER A 1 85 ? 16.505 1.355 -1.191 1.00 97.50 85 SER A O 1
ATOM 593 N N . SER A 1 86 ? 17.348 1.832 0.827 1.00 97.94 86 SER A N 1
ATOM 594 C CA . SER A 1 86 ? 17.352 0.452 1.337 1.00 97.94 86 SER A CA 1
ATOM 595 C C . SER A 1 86 ? 15.996 -0.039 1.857 1.00 97.94 86 SER A C 1
ATOM 597 O O . SER A 1 86 ? 15.878 -1.199 2.249 1.00 97.94 86 SER A O 1
ATOM 599 N N . LEU A 1 87 ? 14.988 0.833 1.898 1.00 98.25 87 LEU A N 1
ATOM 600 C CA . LEU A 1 87 ? 13.668 0.565 2.468 1.00 98.25 87 LEU A CA 1
ATOM 601 C C . LEU A 1 87 ? 12.540 0.813 1.464 1.00 98.25 87 LEU A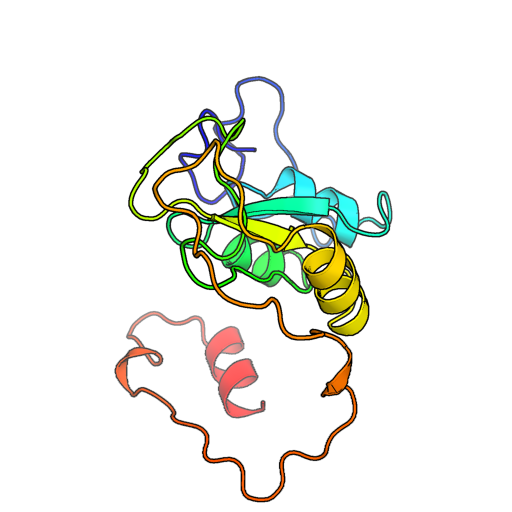 C 1
ATOM 603 O O . LEU A 1 87 ? 11.546 0.086 1.486 1.00 98.25 87 LEU A O 1
ATOM 607 N N . ASP A 1 88 ? 12.705 1.809 0.592 1.00 98.44 88 ASP A N 1
ATOM 608 C CA . ASP A 1 88 ? 11.687 2.251 -0.355 1.00 98.44 88 ASP A CA 1
ATOM 609 C C . ASP A 1 88 ? 11.183 1.106 -1.227 1.00 98.44 88 ASP A C 1
ATOM 611 O O . ASP A 1 88 ? 11.954 0.356 -1.836 1.00 98.44 88 ASP A O 1
ATOM 615 N N . GLN A 1 89 ? 9.861 0.998 -1.328 1.00 98.75 89 GLN A N 1
ATOM 616 C CA . GLN A 1 89 ? 9.260 0.113 -2.303 1.00 98.75 89 GLN A CA 1
ATOM 617 C C . GLN A 1 89 ? 7.901 0.614 -2.781 1.00 98.75 89 GLN A C 1
ATOM 619 O O . GLN A 1 89 ? 7.072 1.041 -1.975 1.00 98.75 89 GLN A O 1
ATOM 624 N N . ALA A 1 90 ? 7.672 0.556 -4.093 1.00 98.75 90 ALA A N 1
ATOM 625 C CA . ALA A 1 90 ? 6.375 0.876 -4.675 1.00 98.75 90 ALA A CA 1
ATOM 626 C C . ALA A 1 90 ? 5.402 -0.299 -4.506 1.00 98.75 90 ALA A C 1
ATOM 628 O O . ALA A 1 90 ? 5.804 -1.464 -4.461 1.00 98.75 90 ALA A O 1
ATOM 629 N N . GLY A 1 91 ? 4.110 0.000 -4.420 1.00 98.88 91 GLY A N 1
ATOM 630 C CA . GLY A 1 91 ? 3.082 -1.027 -4.303 1.00 98.88 91 GLY A CA 1
ATOM 631 C C . GLY A 1 91 ? 1.661 -0.495 -4.488 1.00 98.88 91 GLY A C 1
ATOM 632 O O . GLY A 1 91 ? 1.451 0.723 -4.513 1.00 98.88 91 GLY A O 1
ATOM 633 N N . PRO A 1 92 ? 0.680 -1.397 -4.656 1.00 98.88 92 PRO A N 1
ATOM 634 C CA . PRO A 1 92 ? -0.692 -1.014 -4.951 1.00 98.88 92 PRO A CA 1
ATOM 635 C C . PRO A 1 92 ? -1.499 -0.630 -3.707 1.00 98.88 92 PRO A C 1
ATOM 637 O O . PRO A 1 92 ? -1.339 -1.204 -2.624 1.00 98.88 92 PRO A O 1
ATOM 640 N N . LEU A 1 93 ? -2.446 0.284 -3.920 1.00 98.94 93 LEU A N 1
ATOM 641 C CA . LEU A 1 93 ? -3.598 0.555 -3.067 1.00 98.94 93 LEU A CA 1
ATOM 642 C C . LEU A 1 93 ? -4.873 0.295 -3.876 1.00 98.94 93 LEU A C 1
ATOM 644 O O . LEU A 1 93 ? -5.010 0.807 -4.986 1.00 98.94 93 LEU A O 1
ATOM 648 N N . THR A 1 94 ? -5.793 -0.517 -3.356 1.00 98.88 94 THR A N 1
ATOM 649 C CA . THR A 1 94 ? -6.991 -0.986 -4.081 1.00 98.88 94 THR A CA 1
ATOM 650 C C . THR A 1 94 ? -8.145 -1.298 -3.130 1.00 98.88 94 THR A C 1
ATOM 652 O O . THR A 1 94 ? -7.942 -1.442 -1.927 1.00 98.88 94 THR A O 1
ATOM 655 N N . LYS A 1 95 ? -9.365 -1.444 -3.658 1.00 98.56 95 LYS A N 1
ATOM 656 C CA . LYS A 1 95 ? -10.537 -1.859 -2.865 1.00 98.56 95 LYS A CA 1
ATOM 657 C C . LYS A 1 95 ? -10.522 -3.345 -2.508 1.00 98.56 95 LYS A C 1
ATOM 659 O O . LYS A 1 95 ? -11.096 -3.725 -1.492 1.00 98.56 95 LYS A O 1
ATOM 664 N N . THR A 1 96 ? -9.884 -4.191 -3.320 1.00 98.62 96 THR A N 1
ATOM 665 C CA . THR A 1 96 ? -9.909 -5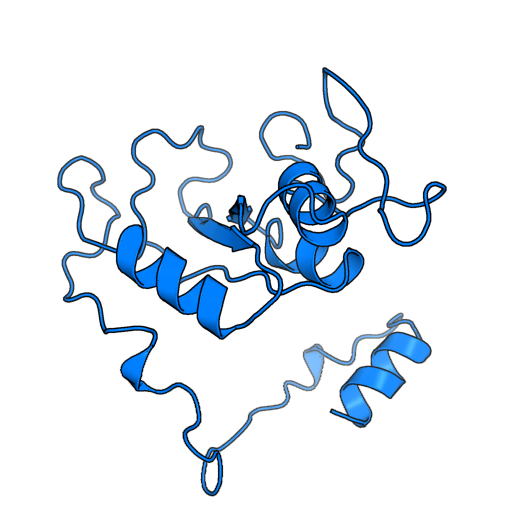.647 -3.133 1.00 98.62 96 THR A CA 1
ATOM 666 C C . THR A 1 96 ? -8.521 -6.273 -3.240 1.00 98.62 96 THR A C 1
ATOM 668 O O . THR A 1 96 ? -7.656 -5.808 -3.976 1.00 98.62 96 THR A O 1
ATOM 671 N N . VAL A 1 97 ? -8.316 -7.399 -2.547 1.00 98.69 97 VAL A N 1
ATOM 672 C CA . VAL A 1 97 ? -7.060 -8.173 -2.626 1.00 98.69 97 VAL A CA 1
ATOM 673 C C . VAL A 1 97 ? -6.796 -8.673 -4.051 1.00 98.69 97 VAL A C 1
ATOM 675 O O . VAL A 1 97 ? -5.645 -8.745 -4.479 1.00 98.69 97 VAL A O 1
ATOM 678 N N . ARG A 1 98 ? -7.859 -8.981 -4.806 1.00 98.62 98 ARG A N 1
ATOM 679 C CA . ARG A 1 98 ? -7.761 -9.392 -6.211 1.00 98.62 98 ARG A CA 1
ATOM 680 C C . ARG A 1 98 ? -7.169 -8.281 -7.075 1.00 98.62 98 ARG A C 1
ATOM 682 O O . ARG A 1 98 ? -6.279 -8.562 -7.870 1.00 98.62 98 ARG A O 1
ATOM 689 N N . ASP A 1 99 ? -7.616 -7.043 -6.898 1.00 98.69 99 ASP A N 1
ATOM 690 C CA . ASP A 1 99 ? -7.113 -5.914 -7.686 1.00 98.69 99 ASP A CA 1
ATOM 691 C C . ASP A 1 99 ? -5.658 -5.593 -7.333 1.00 98.69 99 ASP A C 1
ATOM 693 O O . ASP A 1 99 ? -4.849 -5.350 -8.228 1.00 98.69 99 ASP A O 1
ATOM 697 N N . ALA A 1 100 ? -5.278 -5.680 -6.050 1.00 98.75 100 ALA A N 1
ATOM 698 C CA . ALA A 1 100 ? -3.876 -5.565 -5.645 1.00 98.75 100 ALA A CA 1
ATOM 699 C C . ALA A 1 100 ? -2.999 -6.622 -6.338 1.00 98.75 100 ALA A C 1
ATOM 701 O O . ALA A 1 100 ? -1.923 -6.294 -6.836 1.00 98.75 100 ALA A O 1
ATOM 702 N N . ALA A 1 101 ? -3.464 -7.874 -6.411 1.00 98.75 101 ALA A N 1
ATOM 703 C CA . ALA A 1 101 ? -2.761 -8.950 -7.106 1.00 98.75 101 ALA A CA 1
ATOM 704 C C . ALA A 1 101 ? -2.633 -8.690 -8.620 1.00 98.75 101 ALA A C 1
ATOM 706 O O . ALA A 1 101 ? -1.563 -8.907 -9.187 1.00 98.75 101 ALA A O 1
ATOM 707 N N . LEU A 1 102 ? -3.685 -8.175 -9.266 1.00 98.69 102 LEU A N 1
ATOM 708 C CA . LEU A 1 102 ? -3.652 -7.805 -10.686 1.00 98.69 102 LEU A CA 1
ATOM 709 C C . LEU A 1 102 ? -2.644 -6.684 -10.964 1.00 98.69 102 LEU A C 1
ATOM 711 O O . LEU A 1 102 ? -1.861 -6.793 -11.906 1.00 98.69 102 LEU A O 1
ATOM 715 N N . ILE A 1 103 ? -2.613 -5.639 -10.130 1.00 98.75 103 ILE A N 1
ATOM 716 C CA . ILE A 1 103 ? -1.616 -4.568 -10.266 1.00 98.75 103 ILE A CA 1
ATOM 717 C C . ILE A 1 103 ? -0.208 -5.116 -10.019 1.00 98.75 103 ILE A C 1
ATOM 719 O O . ILE A 1 103 ? 0.702 -4.787 -10.773 1.00 98.75 103 ILE A O 1
ATOM 723 N N . MET A 1 104 ? -0.017 -5.990 -9.023 1.00 98.69 104 MET A N 1
ATOM 724 C CA . MET A 1 104 ? 1.285 -6.616 -8.766 1.00 98.69 104 MET A CA 1
ATOM 725 C C . MET A 1 104 ? 1.808 -7.403 -9.969 1.00 98.69 104 MET A C 1
ATOM 727 O O . MET A 1 104 ? 2.984 -7.268 -10.294 1.00 98.69 104 MET A O 1
ATOM 731 N N . ASN A 1 105 ? 0.951 -8.155 -10.665 1.00 98.62 105 ASN A N 1
ATOM 732 C CA . ASN A 1 105 ? 1.332 -8.843 -11.902 1.00 98.62 105 ASN A CA 1
ATOM 733 C C . ASN A 1 105 ? 1.786 -7.882 -13.011 1.00 98.62 105 ASN A C 1
ATOM 735 O O . ASN A 1 105 ? 2.574 -8.276 -13.865 1.00 98.62 105 ASN A O 1
ATOM 739 N N . ALA A 1 106 ? 1.291 -6.642 -13.015 1.00 98.50 106 ALA A N 1
ATOM 740 C CA . ALA A 1 106 ? 1.650 -5.643 -14.015 1.00 98.50 106 ALA A CA 1
ATOM 741 C C . ALA A 1 106 ? 2.951 -4.892 -13.687 1.00 98.50 106 ALA A C 1
ATOM 743 O O . ALA A 1 106 ? 3.652 -4.483 -14.608 1.00 98.50 106 ALA A O 1
ATOM 744 N N . ILE A 1 107 ? 3.258 -4.673 -12.402 1.00 98.50 107 ILE A N 1
ATOM 745 C CA . ILE A 1 107 ? 4.371 -3.798 -11.985 1.00 98.50 107 ILE A CA 1
ATOM 746 C C . ILE A 1 107 ? 5.594 -4.545 -11.445 1.00 98.50 107 ILE A C 1
ATOM 748 O O . ILE A 1 107 ? 6.670 -3.959 -11.356 1.00 98.50 107 ILE A O 1
ATOM 752 N N . ALA A 1 108 ? 5.447 -5.804 -11.026 1.00 98.56 108 ALA A N 1
ATOM 753 C CA . ALA A 1 108 ? 6.573 -6.592 -10.544 1.00 98.56 108 ALA A CA 1
ATOM 754 C C . ALA A 1 108 ? 7.396 -7.149 -11.706 1.00 98.56 108 ALA A C 1
ATOM 756 O O . ALA A 1 108 ? 6.848 -7.588 -12.714 1.00 98.56 108 ALA A O 1
ATOM 757 N N . GLY A 1 109 ? 8.713 -7.204 -11.530 1.00 98.19 109 GLY A N 1
ATOM 758 C CA . GLY A 1 109 ? 9.619 -7.712 -12.556 1.00 98.19 109 GLY A CA 1
ATOM 759 C C . GLY A 1 109 ? 11.017 -7.151 -12.411 1.00 98.19 109 GLY A C 1
ATOM 760 O O . GLY A 1 109 ? 11.193 -6.074 -11.849 1.00 98.19 109 GLY A O 1
ATOM 761 N N . HIS A 1 110 ? 11.994 -7.907 -12.911 1.00 98.44 110 HIS A N 1
ATOM 762 C CA . HIS A 1 110 ? 13.371 -7.448 -12.981 1.00 98.44 110 HIS A CA 1
ATOM 763 C C . HIS A 1 110 ? 13.481 -6.241 -13.917 1.00 98.44 110 HIS A C 1
ATOM 765 O O . HIS A 1 110 ? 12.958 -6.266 -15.032 1.00 98.44 110 HIS A O 1
ATOM 771 N N . ASP A 1 111 ? 14.204 -5.222 -13.472 1.00 98.44 111 ASP A N 1
ATOM 772 C CA . ASP A 1 111 ? 14.550 -4.051 -14.262 1.00 98.44 111 ASP A CA 1
ATOM 773 C C . ASP A 1 111 ? 16.077 -3.867 -14.264 1.00 98.44 111 ASP A C 1
ATOM 775 O O . ASP A 1 111 ? 16.660 -3.639 -13.199 1.00 98.44 111 ASP A O 1
ATOM 779 N N . PRO A 1 112 ? 16.747 -3.932 -15.431 1.00 97.94 112 PRO A N 1
ATOM 780 C CA . PRO A 1 112 ? 18.192 -3.737 -15.520 1.00 97.94 112 PRO A CA 1
ATOM 781 C C . PRO A 1 112 ? 18.645 -2.309 -15.170 1.00 97.94 112 PRO A C 1
ATOM 783 O O . PRO A 1 112 ? 19.842 -2.087 -14.990 1.00 97.94 112 PRO A O 1
ATOM 786 N N . GLN A 1 113 ? 17.731 -1.335 -15.082 1.00 98.50 113 GLN A N 1
ATOM 787 C CA . GLN A 1 113 ? 18.040 0.040 -14.682 1.00 98.50 113 GLN A CA 1
ATOM 788 C C . GLN A 1 113 ? 18.113 0.227 -13.156 1.00 98.50 113 GLN A C 1
ATOM 790 O O . GLN A 1 113 ? 18.586 1.266 -12.691 1.00 98.50 113 GLN A O 1
ATOM 795 N N . ASP A 1 114 ? 17.691 -0.770 -12.373 1.00 98.56 114 ASP A N 1
ATOM 796 C CA . ASP A 1 114 ? 17.769 -0.776 -10.913 1.00 98.56 114 ASP A CA 1
ATOM 797 C C . ASP A 1 114 ? 18.599 -1.969 -10.422 1.00 98.56 114 ASP A C 1
ATOM 799 O O . ASP A 1 114 ? 18.121 -3.098 -10.326 1.00 98.56 114 ASP A O 1
ATOM 803 N N . SER A 1 115 ? 19.842 -1.702 -10.014 1.00 98.31 115 SER A N 1
ATOM 804 C CA . SER A 1 115 ? 20.766 -2.716 -9.484 1.00 98.31 115 SER A CA 1
ATOM 805 C C . SER A 1 115 ? 20.271 -3.437 -8.223 1.00 98.31 115 SER A C 1
ATOM 807 O O . SER A 1 115 ? 20.879 -4.418 -7.803 1.00 98.31 115 SER A O 1
ATOM 809 N N . THR A 1 116 ? 19.213 -2.942 -7.576 1.00 98.50 116 THR A N 1
ATOM 810 C CA . THR A 1 116 ? 18.598 -3.570 -6.398 1.00 98.50 116 THR A CA 1
ATOM 811 C C . THR A 1 116 ? 17.354 -4.390 -6.729 1.00 98.50 116 THR A C 1
ATOM 813 O O . THR A 1 116 ? 16.803 -5.050 -5.844 1.00 98.50 116 THR A O 1
ATOM 816 N N . CYS A 1 117 ? 16.910 -4.363 -7.987 1.00 97.88 117 CYS A N 1
ATOM 817 C CA . CYS A 1 117 ? 15.759 -5.113 -8.448 1.00 97.88 117 CYS A CA 1
ATOM 818 C C . CYS A 1 117 ? 16.108 -6.600 -8.591 1.00 97.88 117 CYS A C 1
ATOM 820 O O . CYS A 1 117 ? 17.086 -6.978 -9.239 1.00 97.88 117 CYS A O 1
ATOM 822 N N . LEU A 1 118 ? 15.301 -7.460 -7.973 1.00 97.12 118 LEU A N 1
ATOM 823 C CA . LEU A 1 118 ? 15.533 -8.898 -7.940 1.00 97.12 118 LEU A CA 1
ATOM 824 C C . LEU A 1 118 ? 15.424 -9.483 -9.349 1.00 97.12 118 LEU A C 1
ATOM 826 O O . LEU A 1 118 ? 14.392 -9.356 -10.006 1.00 97.12 118 LEU A O 1
ATOM 830 N N . ASN A 1 119 ? 16.469 -10.185 -9.780 1.00 97.31 119 ASN A N 1
ATOM 831 C CA . ASN A 1 119 ? 16.444 -10.986 -10.999 1.00 97.31 119 ASN A CA 1
ATOM 832 C C . ASN A 1 119 ? 15.878 -12.384 -10.706 1.00 97.31 119 ASN A C 1
ATOM 834 O O . ASN A 1 119 ? 16.578 -13.389 -10.785 1.00 97.31 119 ASN A O 1
ATOM 838 N N . GLU A 1 120 ? 14.615 -12.419 -10.288 1.00 95.44 120 GLU A N 1
ATOM 839 C CA . GLU A 1 120 ? 13.883 -13.633 -9.923 1.00 95.44 120 GLU A CA 1
ATOM 840 C C . GLU A 1 120 ? 12.548 -13.668 -10.674 1.00 95.44 120 GLU A C 1
ATOM 842 O O . GLU A 1 120 ? 11.900 -12.619 -10.795 1.00 95.44 120 GLU A O 1
ATOM 847 N N . PRO A 1 121 ? 12.071 -14.846 -11.121 1.00 96.88 121 PRO A N 1
ATOM 848 C CA . PRO A 1 121 ? 10.757 -14.969 -11.735 1.00 96.88 121 PRO A CA 1
ATOM 849 C C . PRO A 1 121 ? 9.661 -14.323 -10.879 1.00 96.88 121 PRO A C 1
ATOM 851 O O . PRO A 1 121 ? 9.647 -14.415 -9.643 1.00 96.88 121 PRO A O 1
ATOM 854 N N . VAL A 1 122 ? 8.732 -13.639 -11.542 1.00 97.69 122 VAL A N 1
ATOM 855 C CA . VAL A 1 122 ? 7.560 -13.057 -10.888 1.00 97.69 122 VAL A CA 1
ATOM 856 C C . VAL A 1 122 ? 6.494 -14.145 -10.798 1.00 97.69 122 VAL A C 1
ATOM 858 O O . VAL A 1 122 ? 6.082 -14.662 -11.838 1.00 97.69 122 VAL A O 1
ATOM 861 N N . PRO A 1 123 ? 6.056 -14.541 -9.590 1.00 95.88 123 PRO A N 1
ATOM 862 C CA . PRO A 1 123 ? 4.926 -15.447 -9.472 1.00 95.88 123 PRO A CA 1
ATOM 863 C C . PRO A 1 123 ? 3.654 -14.739 -9.942 1.00 95.88 123 PRO A C 1
ATOM 865 O O . PRO A 1 123 ? 3.504 -13.536 -9.743 1.00 95.88 123 PRO A O 1
ATOM 868 N N . ASP A 1 124 ? 2.705 -15.489 -10.494 1.00 98.12 124 ASP A N 1
ATOM 869 C CA . ASP A 1 124 ? 1.359 -14.964 -10.709 1.00 98.12 124 ASP A CA 1
ATOM 870 C C . ASP A 1 124 ? 0.670 -14.756 -9.350 1.00 98.12 124 ASP A C 1
ATOM 872 O O . ASP A 1 124 ? 0.277 -15.711 -8.672 1.00 98.12 124 ASP A O 1
ATOM 876 N N . TYR A 1 125 ? 0.509 -13.494 -8.953 1.00 98.12 125 TYR A N 1
ATOM 877 C CA . TYR A 1 125 ? -0.121 -13.095 -7.695 1.00 98.12 125 TYR A CA 1
ATOM 878 C C . TYR A 1 125 ? -1.603 -13.484 -7.620 1.00 98.12 125 TYR A C 1
ATOM 880 O O . TYR A 1 125 ? -2.169 -13.535 -6.526 1.00 98.12 125 TYR A O 1
ATOM 888 N N . THR A 1 126 ? -2.247 -13.788 -8.750 1.00 98.50 126 THR A N 1
ATOM 889 C CA . THR A 1 126 ? -3.656 -14.197 -8.785 1.00 98.50 126 THR A CA 1
ATOM 890 C C . THR A 1 126 ? -3.851 -15.703 -8.616 1.00 98.50 126 THR A C 1
ATOM 892 O O . THR A 1 126 ? -4.925 -16.127 -8.186 1.00 98.50 126 THR A O 1
ATOM 895 N N . ALA A 1 127 ? -2.813 -16.511 -8.857 1.00 97.75 127 ALA A N 1
ATOM 896 C CA . ALA A 1 127 ? -2.906 -17.972 -8.905 1.00 97.75 127 ALA A CA 1
ATOM 897 C C . ALA A 1 127 ? -3.357 -18.619 -7.582 1.00 97.75 127 ALA A C 1
ATOM 899 O O . ALA A 1 127 ? -3.916 -19.715 -7.579 1.00 97.75 127 ALA A O 1
ATOM 900 N N . ALA A 1 128 ? -3.110 -17.959 -6.446 1.00 94.62 128 ALA A N 1
ATOM 901 C CA . ALA A 1 128 ? -3.474 -18.469 -5.125 1.00 94.62 128 ALA A CA 1
ATOM 902 C C . ALA A 1 128 ? -4.792 -17.900 -4.567 1.00 94.62 128 ALA A C 1
ATOM 904 O O . ALA A 1 128 ? -5.211 -18.309 -3.482 1.00 94.62 128 ALA A O 1
ATOM 905 N N . LEU A 1 129 ? -5.453 -16.970 -5.267 1.00 96.88 129 LEU A N 1
ATOM 906 C CA . LEU A 1 129 ? -6.689 -16.354 -4.783 1.00 96.88 129 LEU A CA 1
ATOM 907 C C . LEU A 1 129 ? -7.812 -17.392 -4.657 1.00 96.88 129 LEU A C 1
ATOM 909 O O . LEU A 1 129 ? -8.020 -18.220 -5.540 1.00 96.88 129 LEU A O 1
ATOM 913 N N . GLY A 1 130 ? -8.561 -17.330 -3.555 1.00 95.38 130 GLY A N 1
ATOM 914 C CA . GLY A 1 130 ? -9.670 -18.252 -3.282 1.00 95.38 130 GLY A CA 1
ATOM 915 C C . GLY A 1 130 ? -9.245 -19.635 -2.781 1.00 95.38 130 GLY A C 1
ATOM 916 O O . GLY A 1 130 ? -10.108 -20.474 -2.527 1.00 95.38 130 GLY A O 1
ATOM 917 N N . ARG A 1 131 ? -7.941 -19.885 -2.601 1.00 95.25 131 ARG A N 1
ATOM 918 C CA . ARG A 1 131 ? -7.473 -21.080 -1.895 1.00 95.25 131 ARG A CA 1
ATOM 919 C C . ARG A 1 131 ? -7.864 -21.009 -0.424 1.00 95.25 131 ARG A C 1
ATOM 921 O O . ARG A 1 131 ? -7.784 -19.965 0.214 1.00 95.25 131 ARG A O 1
ATOM 928 N N . ASP A 1 132 ? -8.244 -22.160 0.101 1.00 95.44 132 ASP A N 1
ATOM 929 C CA . ASP A 1 132 ? -8.509 -22.350 1.517 1.00 95.44 132 ASP A CA 1
ATOM 930 C C . ASP A 1 132 ? -7.208 -22.329 2.341 1.00 95.44 132 ASP A C 1
ATOM 93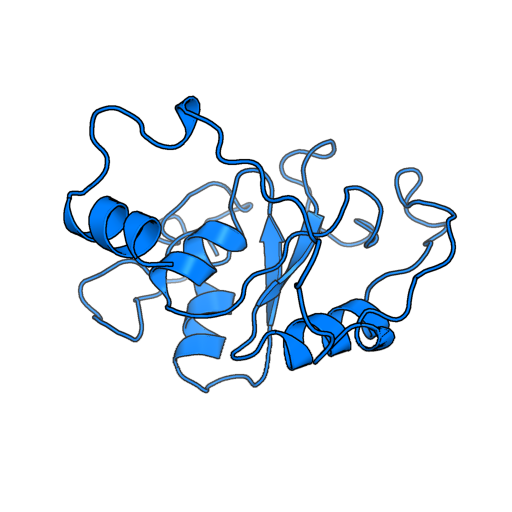2 O O . ASP A 1 132 ? -6.138 -22.718 1.864 1.00 95.44 132 ASP A O 1
ATOM 936 N N . LEU A 1 133 ? -7.320 -21.859 3.583 1.00 95.38 133 LEU A N 1
ATOM 937 C CA . LEU A 1 133 ? -6.213 -21.666 4.517 1.00 95.38 133 LEU A CA 1
ATOM 938 C C . LEU A 1 133 ? -6.099 -22.794 5.558 1.00 95.38 133 LEU A C 1
ATOM 940 O O . LEU A 1 133 ? -5.229 -22.722 6.427 1.00 95.38 133 LEU A O 1
ATOM 944 N N . ARG A 1 134 ? -6.928 -23.852 5.503 1.00 96.69 134 ARG A N 1
ATOM 945 C CA . ARG A 1 134 ? -6.775 -25.015 6.402 1.00 96.69 134 ARG A CA 1
ATOM 946 C C . ARG A 1 134 ? -5.351 -25.579 6.330 1.00 96.69 134 ARG A C 1
ATOM 948 O O . ARG A 1 134 ? -4.826 -25.875 5.261 1.00 96.69 134 ARG A O 1
ATOM 955 N N . GLY A 1 135 ? -4.734 -25.745 7.499 1.00 96.25 135 GLY A N 1
ATOM 956 C CA . GLY A 1 135 ? -3.358 -26.231 7.636 1.00 96.25 135 GLY A CA 1
ATOM 957 C C . GLY A 1 135 ? -2.274 -25.154 7.493 1.00 96.25 135 GLY A C 1
ATOM 958 O O . GLY A 1 135 ? -1.104 -25.447 7.746 1.00 96.25 135 GLY A O 1
ATOM 959 N N . VAL A 1 136 ? -2.626 -23.909 7.148 1.00 97.00 136 VAL A N 1
ATOM 960 C CA . VAL A 1 136 ? -1.691 -22.778 7.205 1.00 97.00 136 VAL A CA 1
ATOM 961 C C . VAL A 1 136 ? -1.404 -22.438 8.666 1.00 97.00 136 VAL A C 1
ATOM 963 O O . VAL A 1 136 ? -2.304 -22.368 9.500 1.00 97.00 136 VAL A O 1
ATOM 966 N N . ARG A 1 137 ? -0.125 -22.223 8.986 1.00 97.69 137 ARG A N 1
ATOM 967 C CA . ARG A 1 137 ? 0.313 -21.781 10.313 1.00 97.69 137 ARG A CA 1
ATOM 968 C C . ARG A 1 137 ? 0.428 -20.262 10.321 1.00 97.69 137 ARG A C 1
ATOM 970 O O . ARG A 1 137 ? 1.217 -19.715 9.555 1.00 97.69 137 ARG A O 1
ATOM 977 N N . LEU A 1 138 ? -0.329 -19.609 11.196 1.00 96.31 138 LEU A N 1
ATOM 978 C CA . LEU A 1 138 ? -0.254 -18.168 11.430 1.00 96.31 138 LEU A CA 1
ATOM 979 C C . LEU A 1 138 ? 0.548 -17.906 12.707 1.00 96.31 138 LEU A C 1
ATOM 981 O O . LEU A 1 138 ? 0.304 -18.530 13.739 1.00 96.31 138 LEU A O 1
ATOM 985 N N . GLY A 1 139 ? 1.530 -17.012 12.625 1.00 96.69 139 GLY A N 1
ATOM 986 C CA . GLY A 1 139 ? 2.277 -16.539 13.787 1.00 96.69 139 GLY A CA 1
ATOM 987 C C . GLY A 1 139 ? 1.677 -15.236 14.300 1.00 96.69 139 GLY A C 1
ATOM 988 O O . GLY A 1 139 ? 1.484 -14.315 13.512 1.00 96.69 139 GLY A O 1
ATOM 989 N N . LEU A 1 140 ? 1.429 -15.152 15.607 1.00 96.25 140 LEU A N 1
ATOM 990 C CA . LEU A 1 140 ? 1.001 -13.928 16.284 1.00 96.25 140 LEU A CA 1
ATOM 991 C C . LEU A 1 140 ? 2.128 -13.447 17.214 1.00 96.25 140 LEU A C 1
ATOM 993 O O . LEU A 1 140 ? 2.268 -13.984 18.317 1.00 96.25 140 LEU A O 1
ATOM 997 N N . PRO A 1 141 ? 2.968 -12.487 16.779 1.00 96.00 141 PRO A N 1
ATOM 998 C CA . PRO A 1 141 ? 3.997 -11.903 17.632 1.00 96.00 141 PRO A CA 1
ATOM 999 C C . PRO A 1 141 ? 3.357 -11.192 18.822 1.00 96.00 141 PRO A C 1
ATOM 1001 O O . PRO A 1 141 ? 2.444 -10.382 18.655 1.00 96.00 141 PRO A O 1
ATOM 1004 N N . LYS A 1 142 ? 3.848 -11.469 20.031 1.00 94.88 142 LYS A N 1
ATOM 1005 C CA . LYS A 1 142 ? 3.326 -10.837 21.253 1.00 94.88 142 LYS A CA 1
ATOM 1006 C C . LYS A 1 142 ? 3.583 -9.332 21.242 1.00 94.88 142 LYS A C 1
ATOM 1008 O O . LYS A 1 142 ? 2.784 -8.560 21.751 1.00 94.88 142 LYS A O 1
ATOM 1013 N N . GLU A 1 143 ? 4.666 -8.930 20.591 1.00 95.88 143 GLU A N 1
ATOM 1014 C CA . GLU A 1 143 ? 5.135 -7.560 20.436 1.00 95.88 143 GLU A CA 1
ATOM 1015 C C . GLU A 1 143 ? 4.218 -6.702 19.551 1.00 95.88 143 GLU A C 1
ATOM 1017 O O . GLU A 1 143 ? 4.391 -5.490 19.516 1.00 95.88 143 GLU A O 1
ATOM 1022 N N . TYR A 1 144 ? 3.241 -7.283 18.842 1.00 95.19 144 TYR A N 1
ATOM 1023 C CA . TYR 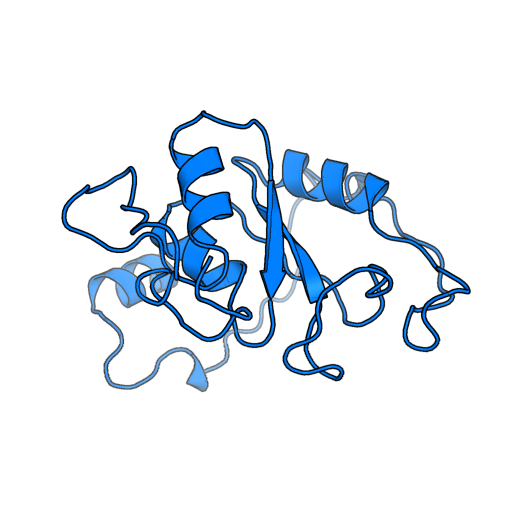A 1 144 ? 2.208 -6.500 18.143 1.00 95.19 144 TYR A CA 1
ATOM 1024 C C . TYR A 1 144 ? 1.105 -6.015 19.090 1.00 95.19 144 TYR A C 1
ATOM 1026 O O . TYR A 1 144 ? 0.427 -5.033 18.795 1.00 95.19 144 TYR A O 1
ATOM 1034 N N . MET A 1 145 ? 0.962 -6.655 20.253 1.00 93.75 145 MET A N 1
ATOM 1035 C CA . MET A 1 145 ? 0.030 -6.261 21.307 1.00 93.75 145 MET A CA 1
ATOM 1036 C C . MET A 1 145 ? 0.733 -5.323 22.292 1.00 93.75 145 MET A C 1
ATOM 1038 O O . MET A 1 145 ? 0.989 -5.674 23.442 1.00 93.75 145 MET A O 1
ATOM 1042 N N . ILE A 1 146 ? 1.101 -4.140 21.799 1.00 93.62 146 ILE A N 1
ATOM 1043 C CA . ILE A 1 146 ? 1.846 -3.133 22.561 1.00 93.62 146 ILE A CA 1
ATOM 1044 C C . ILE A 1 146 ? 0.987 -2.439 23.623 1.00 93.62 146 ILE A C 1
ATOM 1046 O O . ILE A 1 146 ? -0.237 -2.340 23.509 1.00 93.62 146 ILE A O 1
ATOM 1050 N N . GLU A 1 147 ? 1.656 -1.873 24.625 1.00 93.94 147 GLU A N 1
ATOM 1051 C CA . GLU A 1 147 ? 1.045 -0.874 25.497 1.00 93.94 147 GLU A CA 1
ATOM 1052 C C . GLU A 1 147 ? 0.629 0.358 24.673 1.00 93.94 147 GLU A C 1
ATOM 1054 O O . GLU A 1 147 ? 1.376 0.827 23.813 1.00 93.94 147 GLU A O 1
ATOM 1059 N N . GLY A 1 148 ? -0.581 0.871 24.911 1.00 92.88 148 GLY A N 1
ATOM 1060 C CA . GLY A 1 148 ? -1.112 2.041 24.205 1.00 92.88 148 GLY A CA 1
ATOM 1061 C C . GLY A 1 148 ? -1.844 1.749 22.889 1.00 92.88 148 GLY A C 1
ATOM 1062 O O . GLY A 1 148 ? -2.275 2.695 22.230 1.00 92.88 148 GLY A O 1
ATOM 1063 N N . ILE A 1 149 ? -2.035 0.479 22.505 1.00 96.12 149 ILE A N 1
ATOM 1064 C CA . ILE A 1 149 ? -2.957 0.137 21.412 1.00 96.12 149 ILE A CA 1
ATOM 1065 C C . ILE A 1 149 ? -4.387 0.579 21.762 1.00 96.12 149 ILE A C 1
ATOM 1067 O O . ILE A 1 149 ? -4.864 0.367 22.878 1.00 96.12 149 ILE A O 1
ATOM 1071 N N . GLU A 1 150 ? -5.080 1.194 20.804 1.00 97.25 150 GLU A N 1
ATOM 1072 C CA . GLU A 1 150 ? -6.464 1.632 20.998 1.00 97.25 150 GLU A CA 1
ATOM 1073 C C . GLU A 1 150 ? -7.368 0.396 21.225 1.00 97.25 150 GLU A C 1
ATOM 1075 O O . GLU A 1 150 ? -7.269 -0.573 20.458 1.00 97.25 150 GLU A O 1
ATOM 1080 N N . PRO A 1 151 ? -8.227 0.373 22.266 1.00 97.38 151 PRO A N 1
ATOM 1081 C CA . PRO A 1 151 ? -9.032 -0.803 22.600 1.00 97.38 151 PRO A CA 1
ATOM 1082 C C . PRO A 1 151 ? -9.882 -1.353 21.448 1.00 97.38 151 PRO A C 1
ATOM 1084 O O . PRO A 1 151 ? -10.057 -2.571 21.347 1.00 97.38 151 PRO A O 1
ATOM 1087 N N . GLN A 1 152 ? -10.390 -0.491 20.565 1.00 97.44 152 GLN A N 1
ATOM 1088 C CA . GLN A 1 152 ? -11.183 -0.900 19.405 1.00 97.44 152 GLN A CA 1
ATOM 1089 C C . GLN A 1 152 ? -10.317 -1.612 18.365 1.00 97.44 152 GLN A C 1
ATOM 1091 O O . GLN A 1 152 ? -10.736 -2.630 17.817 1.00 97.44 152 GLN A O 1
ATOM 1096 N N . VAL A 1 153 ? -9.087 -1.136 18.142 1.00 97.44 153 VAL A N 1
ATOM 1097 C CA . VAL A 1 153 ? -8.125 -1.785 17.238 1.00 97.44 153 VAL A CA 1
ATOM 1098 C C . VAL A 1 153 ? -7.742 -3.156 17.780 1.00 97.44 153 VAL A C 1
ATOM 1100 O O . VAL A 1 153 ? -7.781 -4.137 17.042 1.00 97.44 153 VAL A O 1
ATOM 1103 N N . LYS A 1 154 ? -7.438 -3.251 19.081 1.00 96.31 154 LYS A N 1
ATOM 1104 C CA . LYS A 1 154 ? -7.126 -4.537 19.712 1.00 96.31 154 LYS A CA 1
ATOM 1105 C C . LYS A 1 154 ? -8.287 -5.524 19.577 1.00 96.31 154 LYS A C 1
ATOM 1107 O O . LYS A 1 154 ? -8.076 -6.658 19.165 1.00 96.31 154 LYS A O 1
ATOM 1112 N N . SER A 1 155 ? -9.505 -5.075 19.877 1.00 97.12 155 SER A N 1
ATOM 1113 C CA . SER A 1 155 ? -10.705 -5.916 19.785 1.00 97.12 155 SER A CA 1
ATOM 1114 C C . SER A 1 155 ? -10.965 -6.394 18.353 1.00 97.12 155 SER A C 1
ATOM 1116 O O . SER A 1 155 ? -11.359 -7.538 18.156 1.00 97.12 155 SER A O 1
ATOM 1118 N N . ALA A 1 156 ? -10.717 -5.544 17.350 1.00 97.31 156 ALA A N 1
ATOM 1119 C CA . ALA A 1 156 ? -10.847 -5.914 15.944 1.00 97.31 156 ALA A CA 1
ATOM 1120 C C . ALA A 1 156 ? -9.801 -6.952 15.508 1.00 97.31 156 ALA A C 1
ATOM 1122 O O . ALA A 1 156 ? -10.134 -7.852 14.743 1.00 97.31 156 ALA A O 1
ATOM 1123 N N . ILE A 1 157 ? -8.561 -6.855 16.005 1.00 96.12 157 ILE A N 1
ATOM 1124 C CA . ILE A 1 157 ? -7.512 -7.849 15.735 1.00 96.12 157 ILE A CA 1
ATOM 1125 C C . ILE A 1 157 ? -7.842 -9.183 16.411 1.00 96.12 157 ILE A C 1
ATOM 1127 O O . ILE A 1 157 ? -7.709 -10.216 15.774 1.00 96.12 157 ILE A O 1
ATOM 1131 N N . ASP A 1 158 ? -8.294 -9.172 17.670 1.00 94.88 158 ASP A N 1
ATOM 1132 C CA . ASP A 1 158 ? -8.641 -10.401 18.402 1.00 94.88 158 ASP A CA 1
ATOM 1133 C C . ASP A 1 158 ? -9.819 -11.165 17.756 1.00 94.88 158 ASP A C 1
ATOM 1135 O O . ASP A 1 158 ? -9.952 -12.373 17.948 1.00 94.88 158 ASP A O 1
ATOM 1139 N N . ALA A 1 159 ? -10.687 -10.465 17.016 1.00 97.19 159 ALA A N 1
ATOM 1140 C CA . ALA A 1 159 ? -11.830 -11.048 16.317 1.00 97.19 159 ALA A CA 1
ATOM 1141 C C . ALA A 1 159 ? -11.506 -11.591 14.911 1.00 97.19 159 ALA A C 1
ATOM 1143 O O . ALA A 1 159 ? -12.317 -12.345 14.369 1.00 97.19 159 ALA A O 1
ATOM 1144 N N . ALA A 1 160 ? -10.385 -11.172 14.315 1.00 93.88 160 ALA A N 1
ATOM 1145 C CA . ALA A 1 160 ? -9.966 -11.532 12.958 1.00 93.88 160 ALA A CA 1
ATOM 1146 C C . ALA A 1 160 ? -9.187 -12.857 12.924 1.00 93.88 160 ALA A C 1
ATOM 1148 O O . ALA A 1 160 ? -9.425 -13.637 11.973 1.00 93.88 160 ALA A O 1
#